Protein AF-A0A921EP03-F1 (afdb_monomer_lite)

Sequence (108 aa):
MPRRRDRHGRGIRGPLATPNPLTGRKVPLSRPSRVDFFNDCVTSAMADIAAVSPDALNGIVVGVEDVPHLKVAWSGDRVPLSAALEPTRGRKAQIVIFERPLEHRASS

pLDDT: mean 85.78, std 11.47, range [48.09, 97.31]

Structure (mmCIF, N/CA/C/O backbone):
data_AF-A0A921EP03-F1
#
_entry.id   AF-A0A921EP03-F1
#
loop_
_atom_site.group_PDB
_atom_site.id
_atom_site.type_symbol
_atom_site.label_atom_id
_atom_site.label_alt_id
_atom_site.label_comp_id
_atom_site.label_asym_id
_atom_site.label_entity_id
_atom_site.label_seq_id
_atom_site.pdbx_PDB_ins_code
_atom_site.Cartn_x
_atom_site.Cartn_y
_atom_site.Cartn_z
_atom_site.occupancy
_atom_site.B_iso_or_equiv
_atom_site.auth_seq_id
_atom_site.auth_comp_id
_atom_site.auth_asym_id
_atom_site.auth_atom_id
_atom_site.pdbx_PDB_model_num
ATOM 1 N N . MET A 1 1 ? -23.714 1.134 5.039 1.00 48.09 1 MET A N 1
ATOM 2 C CA . MET A 1 1 ? -24.514 2.218 5.665 1.00 48.09 1 MET A CA 1
ATOM 3 C C . MET A 1 1 ? -25.987 1.836 5.656 1.00 48.09 1 MET A C 1
ATOM 5 O O . MET A 1 1 ? -26.431 1.316 4.634 1.00 48.09 1 MET A O 1
ATOM 9 N N . PRO A 1 2 ? -26.753 2.033 6.743 1.00 50.84 2 PRO A N 1
ATOM 10 C CA . PRO A 1 2 ? -28.145 1.609 6.759 1.00 50.84 2 PRO A CA 1
ATOM 11 C C . PRO A 1 2 ? -28.949 2.441 5.750 1.00 50.84 2 PRO A C 1
ATOM 13 O O . PRO A 1 2 ? -29.072 3.655 5.876 1.00 50.84 2 PRO A O 1
ATOM 16 N N . ARG A 1 3 ? -29.498 1.765 4.733 1.00 60.84 3 ARG A N 1
ATOM 17 C CA . ARG A 1 3 ? -30.290 2.313 3.608 1.00 60.84 3 ARG A CA 1
ATOM 18 C C . ARG A 1 3 ? -31.639 2.929 4.015 1.00 60.84 3 ARG A C 1
ATOM 20 O O . ARG A 1 3 ? -32.431 3.302 3.153 1.00 60.84 3 ARG A O 1
ATOM 27 N N . ARG A 1 4 ? -31.950 3.010 5.311 1.00 58.84 4 ARG A N 1
ATOM 28 C CA . ARG A 1 4 ? -33.271 3.413 5.800 1.00 58.84 4 ARG A CA 1
ATOM 29 C C . ARG A 1 4 ? -33.214 4.850 6.302 1.00 58.84 4 ARG A C 1
ATOM 31 O O . ARG A 1 4 ? -32.725 5.114 7.393 1.00 58.84 4 ARG A O 1
ATOM 38 N N . ARG A 1 5 ? -33.718 5.772 5.475 1.00 65.62 5 ARG A N 1
ATOM 39 C CA . ARG A 1 5 ? -33.923 7.182 5.830 1.00 65.62 5 ARG A CA 1
ATOM 40 C C . ARG A 1 5 ? -34.788 7.232 7.093 1.00 65.62 5 ARG A C 1
ATOM 42 O O . ARG A 1 5 ? -35.903 6.709 7.088 1.00 65.62 5 ARG A O 1
ATOM 49 N N . ASP A 1 6 ? -34.259 7.805 8.167 1.00 71.88 6 ASP A N 1
ATOM 50 C CA . ASP A 1 6 ? -35.000 7.987 9.410 1.00 71.88 6 ASP A CA 1
ATOM 51 C C . ASP A 1 6 ? -36.128 9.003 9.188 1.00 71.88 6 ASP A C 1
ATOM 53 O O . ASP A 1 6 ? -35.891 10.195 9.016 1.00 71.88 6 ASP A O 1
ATOM 57 N N . ARG A 1 7 ? -37.366 8.504 9.129 1.00 75.31 7 ARG A N 1
ATOM 58 C CA . ARG A 1 7 ? -38.571 9.319 8.914 1.00 75.31 7 ARG A CA 1
ATOM 59 C C . ARG A 1 7 ? -39.205 9.797 10.219 1.00 75.31 7 ARG A C 1
ATOM 61 O O . ARG A 1 7 ? -40.113 10.613 10.174 1.00 75.31 7 ARG A O 1
ATOM 68 N N . HIS A 1 8 ? -38.760 9.277 11.363 1.00 79.94 8 HIS A N 1
ATOM 69 C CA . HIS A 1 8 ? -39.377 9.541 12.664 1.00 79.94 8 HIS A CA 1
ATOM 70 C C . HIS A 1 8 ? -38.548 10.504 13.528 1.00 79.94 8 HIS A C 1
ATOM 72 O O . HIS A 1 8 ? -38.863 10.682 14.703 1.00 79.94 8 HIS A O 1
ATOM 78 N N . GLY A 1 9 ? -37.484 11.104 12.978 1.00 75.12 9 GLY A N 1
ATOM 79 C CA . GLY A 1 9 ? -36.615 12.036 13.705 1.00 75.12 9 GLY A CA 1
ATOM 80 C C . GLY A 1 9 ? -35.869 11.378 14.873 1.00 75.12 9 GLY A C 1
ATOM 81 O O . GLY A 1 9 ? -35.548 12.027 15.872 1.00 75.12 9 GLY A O 1
ATOM 82 N N . ARG A 1 10 ? -35.621 10.069 14.782 1.00 76.62 10 ARG A N 1
ATOM 83 C CA . ARG A 1 10 ? -34.865 9.265 15.751 1.00 76.62 10 ARG A CA 1
ATOM 84 C C . ARG A 1 10 ? -33.401 9.073 15.337 1.00 76.62 10 ARG A C 1
ATOM 86 O O . ARG A 1 10 ? -32.811 8.047 15.662 1.00 76.62 10 ARG A O 1
ATOM 93 N N . GLY A 1 11 ? -32.830 10.037 14.617 1.00 78.31 11 GLY A N 1
ATOM 94 C CA . GLY A 1 11 ? -31.441 10.017 14.173 1.00 78.31 11 GLY A CA 1
ATOM 95 C C . GLY A 1 11 ? -30.461 9.894 15.338 1.00 78.31 11 GLY A C 1
ATOM 96 O O . GLY A 1 11 ? -30.856 9.907 16.504 1.00 78.31 11 GLY A O 1
ATOM 97 N N . ILE A 1 12 ? -29.173 9.771 15.015 1.00 77.81 12 ILE A N 1
ATOM 98 C CA . ILE A 1 12 ? -28.102 9.625 16.009 1.00 77.81 12 ILE A CA 1
ATOM 99 C C . ILE A 1 12 ? -28.260 10.685 17.107 1.00 77.81 12 ILE A C 1
ATOM 101 O O . ILE A 1 12 ? -28.273 11.884 16.824 1.00 77.81 12 ILE A O 1
ATOM 105 N N . ARG A 1 13 ? -28.406 10.231 18.356 1.00 81.69 13 ARG A N 1
ATOM 106 C CA . ARG A 1 13 ? -28.535 11.094 19.533 1.00 81.69 13 ARG A CA 1
ATOM 107 C C . ARG A 1 13 ? -27.284 10.992 20.391 1.00 81.69 13 ARG A C 1
ATOM 109 O O . ARG A 1 13 ? -26.718 9.914 20.539 1.00 81.69 13 ARG A O 1
ATOM 116 N N . GLY A 1 14 ? -26.899 12.118 20.983 1.00 78.81 14 GLY A N 1
ATOM 117 C CA . GLY A 1 14 ? -25.694 12.224 21.799 1.00 78.81 14 GLY A CA 1
ATOM 118 C C . GLY A 1 14 ? -24.421 12.482 20.982 1.00 78.81 14 GLY A C 1
ATOM 119 O O . GLY A 1 14 ? -24.450 12.507 19.749 1.00 78.81 14 GLY A O 1
ATOM 120 N N . PRO A 1 15 ? -23.299 12.754 21.665 1.00 76.69 15 PRO A N 1
ATOM 121 C CA . PRO A 1 15 ? -22.034 13.047 21.008 1.00 76.69 15 PRO A CA 1
ATOM 122 C C . PRO A 1 15 ? -21.481 11.802 20.298 1.00 76.69 15 PRO A C 1
ATOM 124 O O . PRO A 1 15 ? -21.320 10.753 20.910 1.00 76.69 15 PRO A O 1
ATOM 127 N N . LEU A 1 16 ? -21.143 11.946 19.012 1.00 78.69 16 LEU A N 1
ATOM 128 C CA . LEU A 1 16 ? -20.539 10.890 18.182 1.00 78.69 16 LEU A CA 1
ATOM 129 C C . LEU A 1 16 ? -19.143 10.443 18.657 1.00 78.69 16 LEU A C 1
ATOM 131 O O . LEU A 1 16 ? -18.687 9.367 18.289 1.00 78.69 16 LEU A O 1
ATOM 135 N N . ALA A 1 17 ? -18.465 11.278 19.444 1.00 80.31 17 ALA A N 1
ATOM 136 C CA . ALA A 1 17 ? -17.189 10.971 20.071 1.00 80.31 17 ALA A CA 1
ATOM 137 C C . ALA A 1 17 ? -17.247 11.340 21.550 1.00 80.31 17 ALA A C 1
ATOM 139 O O . ALA A 1 17 ? -17.676 12.442 21.915 1.00 80.31 17 ALA A O 1
ATOM 140 N N . THR A 1 18 ? -16.773 10.430 22.392 1.00 82.69 18 THR A N 1
ATOM 141 C CA . THR A 1 18 ? -16.530 10.705 23.805 1.00 82.69 18 THR A CA 1
ATOM 142 C C . THR A 1 18 ? -15.287 11.590 23.971 1.00 82.69 18 THR A C 1
ATOM 144 O O . THR A 1 18 ? -14.437 11.653 23.074 1.00 82.69 18 THR A O 1
ATOM 147 N N . PRO A 1 19 ? -15.156 12.309 25.098 1.00 83.94 19 PRO A N 1
ATOM 148 C CA . PRO A 1 19 ? -13.912 12.984 25.440 1.00 83.94 19 PRO A CA 1
ATOM 149 C C . PRO A 1 19 ? -12.739 12.000 25.479 1.00 83.94 19 PRO A C 1
ATOM 151 O O . PRO A 1 19 ? -12.883 10.871 25.946 1.00 83.94 19 PRO A O 1
ATOM 154 N N . ASN A 1 20 ? -11.577 12.434 25.002 1.00 83.88 20 ASN A N 1
ATOM 155 C CA . ASN A 1 20 ? -10.326 11.713 25.169 1.00 83.88 20 ASN A CA 1
ATOM 156 C C . ASN A 1 20 ? -10.032 11.574 26.682 1.00 83.88 20 ASN A C 1
ATOM 158 O O . ASN A 1 20 ? -9.976 12.605 27.358 1.00 83.88 20 ASN A O 1
ATOM 162 N N . PRO A 1 21 ? -9.808 10.356 27.215 1.00 86.38 21 PRO A N 1
ATOM 163 C CA . PRO A 1 21 ? -9.581 10.129 28.647 1.00 86.38 21 PRO A CA 1
ATOM 164 C C . PRO A 1 21 ? -8.388 10.891 29.235 1.00 86.38 21 PRO A C 1
ATOM 166 O O . PRO A 1 21 ? -8.382 11.199 30.420 1.00 86.38 21 PRO A O 1
ATOM 169 N N . LEU A 1 22 ? -7.384 11.202 28.412 1.00 88.94 22 LEU A N 1
ATOM 170 C CA . LEU A 1 22 ? -6.145 11.850 28.842 1.00 88.94 22 LEU A CA 1
ATOM 171 C C . LEU A 1 22 ? -6.221 13.378 28.786 1.00 88.94 22 LEU A C 1
ATOM 173 O O . LEU A 1 22 ? -5.539 14.056 29.545 1.00 88.94 22 LEU A O 1
ATOM 177 N N . THR A 1 23 ? -7.019 13.937 27.872 1.00 89.12 23 THR A N 1
ATOM 178 C CA . THR A 1 23 ? -7.043 15.393 27.622 1.00 89.12 23 THR A CA 1
ATOM 179 C C . THR A 1 23 ? -8.394 16.048 27.899 1.00 89.12 23 THR A C 1
ATOM 181 O O . THR A 1 23 ? -8.490 17.273 27.867 1.00 89.12 23 THR A O 1
ATOM 184 N N . GLY A 1 24 ? -9.459 15.269 28.112 1.00 86.06 24 GLY A N 1
ATOM 185 C CA . GLY A 1 24 ? -10.827 15.760 28.321 1.00 86.06 24 GLY A CA 1
ATOM 186 C C . GLY A 1 24 ? -11.454 16.454 27.103 1.00 86.06 24 GLY A C 1
ATOM 187 O O . GLY A 1 24 ? -12.620 16.847 27.142 1.00 86.06 24 GLY A O 1
ATOM 188 N N . ARG A 1 25 ? -10.716 16.606 25.997 1.00 82.00 25 ARG A N 1
ATOM 189 C CA . ARG A 1 25 ? -11.210 17.204 24.751 1.00 82.00 25 ARG A CA 1
ATOM 190 C C . ARG A 1 25 ? -11.944 16.159 23.923 1.00 82.00 25 ARG A C 1
ATOM 192 O O . ARG A 1 25 ? -11.548 14.997 23.897 1.00 82.00 25 ARG A O 1
ATOM 199 N N . LYS A 1 26 ? -13.002 16.564 23.214 1.00 78.88 26 LYS A N 1
ATOM 200 C CA . LYS A 1 26 ? -13.681 15.681 22.251 1.00 78.88 26 LYS A CA 1
ATOM 201 C C . LYS A 1 26 ? -12.673 15.189 21.214 1.00 78.88 26 LYS A C 1
ATOM 203 O O . LYS A 1 26 ? -11.912 15.997 20.681 1.00 78.88 26 LYS A O 1
ATOM 208 N N . VAL A 1 27 ? -12.684 13.889 20.928 1.00 79.38 27 VAL A N 1
ATOM 209 C CA . VAL A 1 27 ? -11.848 13.329 19.860 1.00 79.38 27 VAL A CA 1
ATOM 210 C C . VAL A 1 27 ? -12.324 13.905 18.519 1.00 79.38 27 VAL A C 1
ATOM 212 O O . VAL A 1 27 ? -13.525 13.837 18.234 1.00 79.38 27 VAL A O 1
ATOM 215 N N . PRO A 1 28 ? -11.433 14.497 17.702 1.00 72.75 28 PRO A N 1
ATOM 216 C CA . PRO A 1 28 ? -11.796 14.950 16.369 1.00 72.75 28 PRO A CA 1
ATOM 217 C C . PRO A 1 28 ? -12.286 13.764 15.539 1.00 72.75 28 PRO A C 1
ATOM 219 O O . PRO A 1 28 ? -11.549 12.812 15.306 1.00 72.75 28 PRO A O 1
ATOM 222 N N . LEU A 1 29 ? -13.525 13.836 15.057 1.00 74.69 29 LEU A N 1
ATOM 223 C CA . LEU A 1 29 ? -14.092 12.863 14.118 1.00 74.69 29 LEU A CA 1
ATOM 224 C C . LEU A 1 29 ? -13.656 13.182 12.686 1.00 74.69 29 LEU A C 1
ATOM 226 O O . LEU A 1 29 ? -14.484 13.219 11.772 1.00 74.69 29 LEU A O 1
ATOM 230 N N . SER A 1 30 ? -12.374 13.492 12.492 1.00 75.44 30 SER A N 1
ATOM 231 C CA . SER A 1 30 ? -11.883 13.705 11.141 1.00 75.44 30 SER A CA 1
ATOM 232 C C . SER A 1 30 ? -11.893 12.361 10.440 1.00 75.44 30 SER A C 1
ATOM 234 O O . SER A 1 30 ? -11.308 11.392 10.921 1.00 75.44 30 SER A O 1
ATOM 236 N N . ARG A 1 31 ? -12.585 12.296 9.305 1.00 77.50 31 ARG A N 1
ATOM 237 C CA . ARG A 1 31 ? -12.358 11.183 8.392 1.00 77.50 31 ARG A CA 1
ATOM 238 C C . ARG A 1 31 ? -10.925 11.323 7.870 1.00 77.50 31 ARG A C 1
ATOM 240 O O . ARG A 1 31 ? -10.533 12.463 7.591 1.00 77.50 31 ARG A O 1
ATOM 247 N N . PRO A 1 32 ? -10.158 10.223 7.775 1.00 84.12 32 PRO A N 1
ATOM 248 C CA . PRO A 1 32 ? -8.875 10.266 7.091 1.00 84.12 32 PRO A CA 1
ATOM 249 C C . PRO A 1 32 ? -9.092 10.829 5.689 1.00 84.12 32 PRO A C 1
ATOM 251 O O . PRO A 1 32 ? -10.171 10.654 5.099 1.00 84.12 32 PRO A O 1
ATOM 254 N N . SER A 1 33 ? -8.101 11.555 5.173 1.00 90.62 33 SER A N 1
ATOM 255 C CA . SER A 1 33 ? -8.176 11.951 3.776 1.00 90.62 33 SER A CA 1
ATOM 256 C C . SER A 1 33 ? -8.168 10.695 2.904 1.00 90.62 33 SER A C 1
ATOM 258 O O . SER A 1 33 ? -7.782 9.607 3.334 1.00 90.62 33 SER A O 1
ATOM 260 N N . ARG A 1 34 ? -8.616 10.848 1.659 1.00 89.19 34 ARG A N 1
ATOM 261 C CA . ARG A 1 34 ? -8.582 9.770 0.667 1.00 89.19 34 ARG A CA 1
ATOM 262 C C . ARG A 1 34 ? -7.178 9.151 0.560 1.00 89.19 34 ARG A C 1
ATOM 264 O O . ARG A 1 34 ? -7.048 7.936 0.643 1.00 89.19 34 ARG A O 1
ATOM 271 N N . VAL A 1 35 ? -6.162 10.011 0.478 1.00 91.50 35 VAL A N 1
ATOM 272 C CA . VAL A 1 35 ? -4.748 9.627 0.366 1.00 91.50 35 VAL A CA 1
ATOM 273 C C . VAL A 1 35 ? -4.262 8.925 1.633 1.00 91.50 35 VAL A C 1
ATOM 275 O O . VAL A 1 35 ? -3.583 7.907 1.544 1.00 91.50 35 VAL A O 1
ATOM 278 N N . ASP A 1 36 ? -4.639 9.423 2.816 1.00 92.56 36 ASP A N 1
ATOM 279 C CA . ASP A 1 36 ? -4.258 8.780 4.083 1.00 92.56 36 ASP A CA 1
ATOM 280 C C . ASP A 1 36 ? -4.827 7.362 4.162 1.00 92.56 36 ASP A C 1
ATOM 282 O O . ASP A 1 36 ? -4.101 6.415 4.444 1.00 92.56 36 ASP A O 1
ATOM 286 N N . PHE A 1 37 ? -6.111 7.205 3.830 1.00 92.69 37 PHE A N 1
ATOM 287 C CA . PHE A 1 37 ? -6.762 5.900 3.839 1.00 92.69 37 PHE A CA 1
ATOM 288 C C . PHE A 1 37 ? -6.118 4.927 2.843 1.00 92.69 37 PHE A C 1
ATOM 290 O O . PHE A 1 37 ? -5.909 3.761 3.167 1.00 92.69 37 PHE A O 1
ATOM 297 N N . PHE A 1 38 ? -5.761 5.395 1.645 1.00 94.50 38 PHE A N 1
ATOM 298 C CA . PHE A 1 38 ? -5.067 4.558 0.671 1.00 94.50 38 PHE A CA 1
ATOM 299 C C . PHE A 1 38 ? -3.683 4.119 1.172 1.00 94.50 38 PHE A C 1
ATOM 301 O O . PHE A 1 38 ? -3.324 2.947 1.055 1.00 94.50 38 PHE A O 1
ATOM 308 N N . ASN A 1 39 ? -2.925 5.031 1.786 1.00 95.06 39 ASN A N 1
ATOM 309 C CA . ASN A 1 39 ? -1.631 4.712 2.387 1.00 95.06 39 ASN A CA 1
ATOM 310 C C . ASN A 1 39 ? -1.759 3.709 3.541 1.00 95.06 39 ASN A C 1
ATOM 312 O O . ASN A 1 39 ? -0.920 2.812 3.659 1.00 95.06 39 ASN A O 1
ATOM 316 N N . ASP A 1 40 ? -2.819 3.801 4.346 1.00 95.00 40 ASP A N 1
ATOM 317 C CA . ASP A 1 40 ? -3.125 2.811 5.382 1.00 95.00 40 ASP A CA 1
ATOM 318 C C . ASP A 1 40 ? -3.384 1.429 4.761 1.00 95.00 40 ASP A C 1
ATOM 320 O O . ASP A 1 40 ? -2.842 0.426 5.231 1.00 95.00 40 ASP A O 1
ATOM 324 N N . CYS A 1 41 ? -4.141 1.359 3.659 1.00 95.31 41 CYS A N 1
ATOM 325 C CA . CYS A 1 41 ? -4.367 0.110 2.928 1.00 95.31 41 CYS A CA 1
ATOM 326 C C . CYS A 1 41 ? -3.065 -0.488 2.374 1.00 95.31 41 CYS A C 1
ATOM 328 O O . CYS A 1 41 ? -2.837 -1.689 2.521 1.00 95.31 41 CYS A O 1
ATOM 330 N N . VAL A 1 42 ? -2.197 0.328 1.767 1.00 95.50 42 VAL A N 1
ATOM 331 C CA . VAL A 1 42 ? -0.891 -0.128 1.256 1.00 95.50 42 VAL A CA 1
ATOM 332 C C . VAL A 1 42 ? -0.011 -0.631 2.400 1.00 95.50 42 VAL A C 1
ATOM 334 O O . VAL A 1 42 ? 0.586 -1.701 2.292 1.00 95.50 42 VAL A O 1
ATOM 337 N N . THR A 1 43 ? 0.023 0.093 3.519 1.00 95.69 43 THR A N 1
ATOM 338 C CA . THR A 1 43 ? 0.792 -0.293 4.710 1.00 95.69 43 THR A CA 1
ATOM 339 C C . THR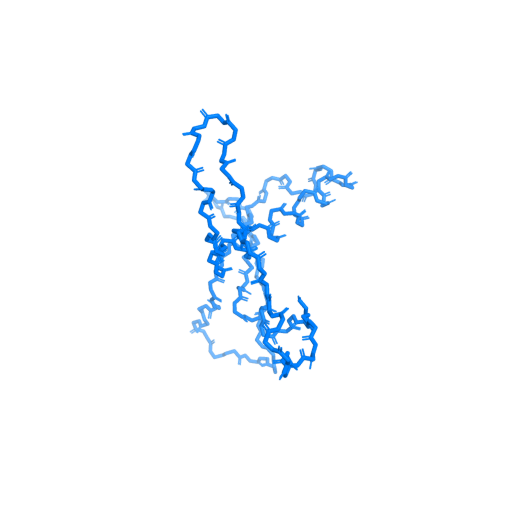 A 1 43 ? 0.295 -1.619 5.285 1.00 95.69 43 THR A C 1
ATOM 341 O O . THR A 1 43 ? 1.103 -2.495 5.592 1.00 95.69 43 THR A O 1
ATOM 344 N N . SER A 1 44 ? -1.027 -1.802 5.372 1.00 96.94 44 SER A N 1
ATOM 345 C CA . SER A 1 44 ? -1.636 -3.065 5.802 1.00 96.94 44 SER A CA 1
ATOM 346 C C . SER A 1 44 ? -1.256 -4.213 4.867 1.00 96.94 44 SER A C 1
ATOM 348 O O . SER A 1 44 ? -0.813 -5.256 5.336 1.00 96.94 44 SER A O 1
ATOM 350 N N . ALA A 1 45 ? -1.345 -4.013 3.549 1.00 95.25 45 ALA A N 1
ATOM 351 C CA . ALA A 1 45 ? -0.981 -5.041 2.576 1.00 95.25 45 ALA A CA 1
ATOM 352 C C . ALA A 1 45 ? 0.507 -5.424 2.664 1.00 95.25 45 ALA A C 1
ATOM 354 O O . ALA A 1 45 ? 0.862 -6.594 2.535 1.00 95.25 45 ALA A O 1
ATOM 355 N N . MET A 1 46 ? 1.393 -4.456 2.920 1.00 95.25 46 MET A N 1
ATOM 356 C CA . MET A 1 46 ? 2.814 -4.731 3.145 1.00 95.25 46 MET A CA 1
ATOM 357 C C . MET A 1 46 ? 3.048 -5.541 4.424 1.00 95.25 46 MET A C 1
ATOM 359 O O . MET A 1 46 ? 3.889 -6.441 4.421 1.00 95.25 46 MET A O 1
ATOM 363 N N . ALA A 1 47 ? 2.305 -5.256 5.497 1.00 95.62 47 ALA A N 1
ATOM 364 C CA . ALA A 1 47 ? 2.371 -6.031 6.733 1.00 95.62 47 ALA A CA 1
ATOM 365 C C . ALA A 1 47 ? 1.907 -7.481 6.520 1.00 95.62 47 ALA A C 1
ATOM 367 O O . ALA A 1 47 ? 2.572 -8.405 6.988 1.00 95.62 47 ALA A O 1
ATOM 368 N N . ASP A 1 48 ? 0.834 -7.686 5.752 1.00 96.88 48 ASP A N 1
ATOM 369 C CA . ASP A 1 48 ? 0.336 -9.021 5.404 1.00 96.88 48 ASP A CA 1
ATOM 370 C C . ASP A 1 48 ? 1.375 -9.820 4.599 1.00 96.88 48 ASP A C 1
ATOM 372 O O . ASP A 1 48 ? 1.625 -10.993 4.882 1.00 96.88 48 ASP A O 1
ATOM 376 N N . ILE A 1 49 ? 2.044 -9.176 3.633 1.00 95.44 49 ILE A N 1
ATOM 377 C CA . ILE A 1 49 ? 3.141 -9.794 2.870 1.00 95.44 49 ILE A CA 1
ATOM 378 C C . ILE A 1 49 ? 4.295 -10.173 3.802 1.00 95.44 49 ILE A C 1
ATOM 380 O O . ILE A 1 49 ? 4.788 -11.299 3.733 1.00 95.44 49 ILE A O 1
ATOM 384 N N . ALA A 1 50 ? 4.714 -9.261 4.682 1.00 94.00 50 ALA A N 1
ATOM 385 C CA . ALA A 1 50 ? 5.822 -9.496 5.605 1.00 94.00 50 ALA A CA 1
ATOM 386 C C . ALA A 1 50 ? 5.525 -10.620 6.610 1.00 94.00 50 ALA A C 1
ATOM 388 O O . ALA A 1 50 ? 6.437 -11.349 6.994 1.00 94.00 50 ALA A O 1
ATOM 389 N N . ALA A 1 51 ? 4.261 -10.795 7.007 1.00 96.25 51 ALA A N 1
ATOM 390 C CA . ALA A 1 51 ? 3.846 -11.879 7.893 1.00 96.25 51 ALA A CA 1
ATOM 391 C C . ALA A 1 51 ? 3.995 -13.265 7.240 1.00 96.25 51 ALA A C 1
ATOM 393 O O . ALA A 1 51 ? 4.324 -14.232 7.925 1.00 96.25 51 ALA A O 1
ATOM 394 N N . VAL A 1 52 ? 3.768 -13.367 5.925 1.00 97.31 52 VAL A N 1
ATOM 395 C CA . VAL A 1 52 ? 3.870 -14.631 5.174 1.00 97.31 52 VAL A CA 1
ATOM 396 C C . VAL A 1 52 ? 5.291 -14.879 4.662 1.00 97.31 52 VAL A C 1
ATOM 398 O O . VAL A 1 52 ? 5.770 -16.010 4.693 1.00 97.31 52 VAL A O 1
ATOM 401 N N . SER A 1 53 ? 5.967 -13.837 4.179 1.00 95.88 53 SER A N 1
ATOM 402 C CA . SER A 1 53 ? 7.307 -13.915 3.598 1.00 95.88 53 SER A CA 1
ATOM 403 C C . SER A 1 53 ? 8.112 -12.655 3.940 1.00 95.88 53 SER A C 1
ATOM 405 O O . SER A 1 53 ? 8.135 -11.709 3.145 1.00 95.88 53 SER A O 1
ATOM 407 N N . PRO A 1 54 ? 8.820 -12.645 5.085 1.00 91.88 54 PRO A N 1
ATOM 408 C CA . PRO A 1 54 ? 9.537 -11.469 5.582 1.00 91.88 54 PRO A CA 1
ATOM 409 C C . PRO A 1 54 ? 10.536 -10.873 4.583 1.00 91.88 54 PRO A C 1
ATOM 411 O O . PRO A 1 54 ? 10.675 -9.656 4.489 1.00 91.88 54 PRO A O 1
ATOM 414 N N . ASP A 1 55 ? 11.188 -11.720 3.784 1.00 94.50 55 ASP A N 1
ATOM 415 C CA . ASP A 1 55 ? 12.236 -11.294 2.854 1.00 94.50 55 ASP A CA 1
ATOM 416 C C . ASP A 1 55 ? 11.716 -10.873 1.471 1.00 94.50 55 ASP A C 1
ATOM 418 O O . ASP A 1 55 ? 12.498 -10.420 0.635 1.00 94.50 55 ASP A O 1
ATOM 422 N N . ALA A 1 56 ? 10.407 -10.982 1.206 1.00 90.75 56 ALA A N 1
ATOM 423 C CA . ALA A 1 56 ? 9.841 -10.734 -0.127 1.00 90.75 56 ALA A CA 1
ATOM 424 C C . ALA A 1 56 ? 10.055 -9.295 -0.624 1.00 90.75 56 ALA A C 1
ATOM 426 O O . ALA A 1 56 ? 10.154 -9.062 -1.827 1.00 90.75 56 ALA A O 1
ATOM 427 N N . LEU A 1 57 ? 10.123 -8.330 0.297 1.00 89.25 57 LEU A N 1
ATOM 428 C CA . LEU A 1 57 ? 10.273 -6.905 -0.013 1.00 89.25 57 LEU A CA 1
ATOM 429 C C . LEU A 1 57 ? 11.685 -6.376 0.281 1.00 89.25 57 LEU A C 1
ATOM 431 O O . LEU A 1 57 ? 11.929 -5.168 0.193 1.00 89.25 57 LEU A O 1
ATOM 435 N N . ASN A 1 58 ? 12.642 -7.254 0.602 1.00 92.94 58 ASN A N 1
ATOM 436 C CA . ASN A 1 58 ? 14.012 -6.834 0.874 1.00 92.94 58 ASN A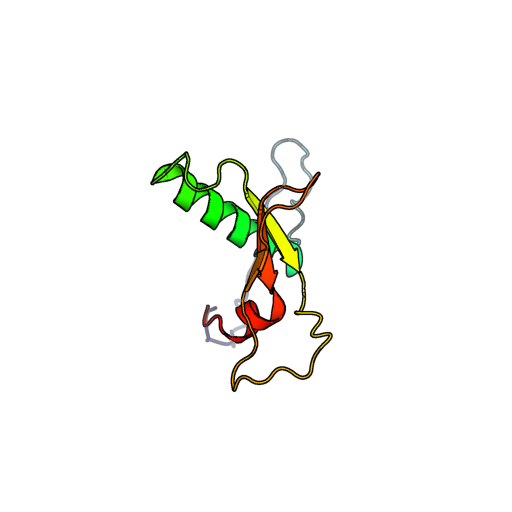 CA 1
ATOM 437 C C . ASN A 1 58 ? 14.635 -6.168 -0.355 1.00 92.94 58 ASN A C 1
ATOM 439 O O . ASN A 1 58 ? 14.714 -6.733 -1.442 1.00 92.94 58 ASN A O 1
ATOM 443 N N . GLY A 1 59 ? 15.114 -4.938 -0.169 1.00 91.69 59 GLY A N 1
ATOM 444 C CA . GLY A 1 59 ? 15.741 -4.175 -1.247 1.00 91.69 59 GLY A CA 1
ATOM 445 C C . GLY A 1 59 ? 14.763 -3.574 -2.261 1.00 91.69 59 GLY A C 1
ATOM 446 O O . GLY A 1 59 ? 15.233 -3.014 -3.251 1.00 91.69 59 GLY A O 1
ATOM 447 N N . ILE A 1 60 ? 13.451 -3.627 -2.004 1.00 94.75 60 ILE A N 1
ATOM 448 C CA . ILE A 1 60 ? 12.408 -3.022 -2.840 1.00 94.75 60 ILE A CA 1
ATOM 449 C C . ILE A 1 60 ? 11.841 -1.783 -2.139 1.00 94.75 60 ILE A C 1
ATOM 451 O O . ILE A 1 60 ? 11.627 -1.775 -0.929 1.00 94.75 60 ILE A O 1
ATOM 455 N N . VAL A 1 61 ? 11.602 -0.718 -2.901 1.00 95.06 61 VAL A N 1
ATOM 456 C CA . VAL A 1 61 ? 10.884 0.476 -2.441 1.00 95.06 61 VAL A CA 1
ATOM 457 C C . VAL A 1 61 ? 9.478 0.448 -3.025 1.00 95.06 61 VAL A C 1
ATOM 459 O O . VAL A 1 61 ? 9.315 0.439 -4.243 1.00 95.06 61 VAL A O 1
ATOM 462 N N . VAL A 1 62 ? 8.463 0.447 -2.167 1.00 95.19 62 VAL A N 1
ATOM 463 C CA . VAL A 1 62 ? 7.069 0.585 -2.599 1.00 95.19 62 VAL A CA 1
ATO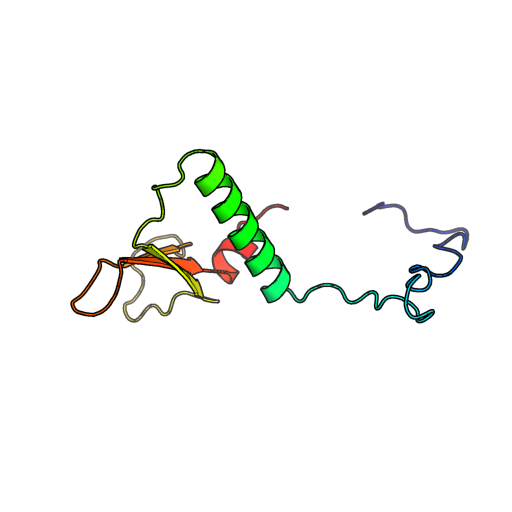M 464 C C . VAL A 1 62 ? 6.699 2.063 -2.538 1.00 95.19 62 VAL A C 1
ATOM 466 O O . VAL A 1 62 ? 6.827 2.693 -1.491 1.00 95.19 62 VAL A O 1
ATOM 469 N N . GLY A 1 63 ? 6.299 2.622 -3.675 1.00 94.62 63 GLY A N 1
ATOM 470 C CA . GLY A 1 63 ? 5.855 4.005 -3.809 1.00 94.62 63 GLY A CA 1
ATOM 471 C C . GLY A 1 63 ? 4.397 4.074 -4.243 1.00 94.62 63 GLY A C 1
ATOM 472 O O . GLY A 1 63 ? 3.896 3.168 -4.908 1.00 94.62 63 GLY A O 1
ATOM 473 N N . VAL A 1 64 ? 3.730 5.168 -3.892 1.00 95.81 64 VAL A N 1
ATOM 474 C CA . VAL A 1 64 ? 2.368 5.475 -4.339 1.00 95.81 64 VAL A CA 1
ATOM 475 C C . VAL A 1 64 ? 2.412 6.717 -5.216 1.00 95.81 64 VAL A C 1
ATOM 477 O O . VAL A 1 64 ? 3.082 7.697 -4.891 1.00 95.81 64 VAL A O 1
ATOM 480 N N . GLU A 1 65 ? 1.699 6.664 -6.331 1.00 94.25 65 GLU A N 1
ATOM 481 C CA . GLU A 1 65 ? 1.527 7.769 -7.263 1.00 94.25 65 GLU A CA 1
ATOM 482 C C . GLU A 1 65 ? 0.044 7.893 -7.627 1.00 94.25 65 GLU A C 1
ATOM 484 O O . GLU A 1 65 ? -0.655 6.891 -7.744 1.00 94.25 65 GLU A O 1
ATOM 489 N N . ASP A 1 66 ? -0.464 9.113 -7.802 1.00 93.19 66 ASP A N 1
ATOM 490 C CA . ASP A 1 66 ? -1.903 9.328 -8.015 1.00 93.19 66 ASP A CA 1
ATOM 491 C C . ASP A 1 66 ? -2.373 8.700 -9.343 1.00 93.19 66 ASP A C 1
ATOM 493 O O . ASP A 1 66 ? -3.317 7.906 -9.390 1.00 93.19 66 ASP A O 1
ATOM 497 N N . VAL A 1 67 ? -1.664 8.995 -10.436 1.00 90.56 67 VAL A N 1
ATOM 498 C CA . VAL A 1 67 ? -1.938 8.487 -11.788 1.00 90.56 67 VAL A CA 1
ATOM 499 C C . VAL A 1 67 ? -0.638 8.220 -12.548 1.00 90.56 67 VAL A C 1
ATOM 501 O O . VAL A 1 67 ? 0.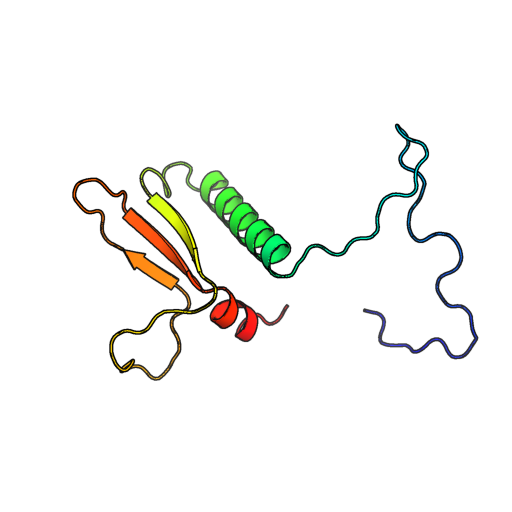350 8.920 -12.334 1.00 90.56 67 VAL A O 1
ATOM 504 N N . PRO A 1 68 ? -0.620 7.254 -13.482 1.00 85.94 68 PRO A N 1
ATOM 505 C CA . PRO A 1 68 ? 0.559 6.993 -14.297 1.00 85.94 68 PRO A CA 1
ATOM 506 C C . PRO A 1 68 ? 0.863 8.166 -15.241 1.00 85.94 68 PRO A C 1
ATOM 508 O O . PRO A 1 68 ? 0.036 8.537 -16.077 1.00 85.94 68 PRO A O 1
ATOM 511 N N . HIS A 1 69 ? 2.088 8.697 -15.186 1.00 81.38 69 HIS A N 1
ATOM 512 C CA . HIS A 1 69 ? 2.586 9.659 -16.173 1.00 81.38 69 HIS A CA 1
ATOM 513 C C . HIS A 1 69 ? 3.058 8.937 -17.440 1.00 81.38 69 HIS A C 1
ATOM 515 O O . HIS A 1 69 ? 4.228 8.589 -17.613 1.00 81.38 69 HIS A O 1
ATOM 521 N N . LEU A 1 70 ? 2.119 8.701 -18.350 1.00 70.50 70 LEU A N 1
ATOM 522 C CA . LEU A 1 70 ? 2.365 8.025 -19.618 1.00 70.50 70 LEU A CA 1
ATOM 523 C C . LEU A 1 70 ? 3.063 8.980 -20.604 1.00 70.50 70 LEU A C 1
ATOM 525 O O . LEU A 1 70 ? 2.417 9.762 -21.291 1.00 70.50 70 LEU A O 1
ATOM 529 N N . LYS A 1 71 ? 4.403 8.929 -20.675 1.00 63.38 71 LYS A N 1
ATOM 530 C CA . LYS A 1 71 ? 5.195 9.697 -21.666 1.00 63.38 71 LYS A CA 1
ATOM 531 C C . LYS A 1 71 ? 5.010 9.209 -23.109 1.00 63.38 71 LYS A C 1
ATOM 533 O O . LYS A 1 71 ? 5.354 9.925 -24.043 1.00 63.38 71 LYS A O 1
ATOM 538 N N . VAL A 1 72 ? 4.495 7.996 -23.288 1.00 59.56 72 VAL A N 1
ATOM 539 C CA . VAL A 1 72 ? 4.190 7.380 -24.584 1.00 59.56 72 VAL A CA 1
ATOM 540 C C . VAL A 1 72 ? 2.696 7.086 -24.612 1.00 59.56 72 VAL A C 1
ATOM 542 O O . VAL A 1 72 ? 2.136 6.711 -23.580 1.00 59.56 72 VAL A O 1
ATOM 545 N N . ALA A 1 73 ? 2.058 7.256 -25.774 1.00 59.19 73 ALA A N 1
ATOM 546 C CA . ALA A 1 73 ? 0.676 6.839 -25.979 1.00 59.19 73 ALA A CA 1
ATOM 547 C C . ALA A 1 73 ? 0.540 5.373 -25.554 1.00 59.19 73 ALA A C 1
ATOM 549 O O . ALA A 1 73 ? 1.173 4.481 -26.121 1.00 59.19 73 ALA A O 1
ATOM 550 N N . TRP A 1 74 ? -0.220 5.151 -24.489 1.00 63.97 74 TRP A N 1
ATOM 551 C CA . TRP A 1 74 ? -0.439 3.827 -23.939 1.00 63.97 74 TRP A CA 1
ATOM 552 C C . TRP A 1 74 ? -1.090 2.941 -25.002 1.00 63.97 74 TRP A C 1
ATOM 554 O O . TRP A 1 74 ? -2.149 3.275 -25.526 1.00 63.97 74 TRP A O 1
ATOM 564 N N . SER A 1 75 ? -0.430 1.833 -25.340 1.00 60.88 75 SER A N 1
ATOM 565 C CA . SER A 1 75 ? -0.824 0.938 -26.434 1.00 60.88 75 SER A CA 1
ATOM 566 C C . SER A 1 75 ? -1.758 -0.197 -26.001 1.00 60.88 75 SER A C 1
ATOM 568 O O . SER A 1 75 ? -2.070 -1.065 -26.812 1.00 60.88 75 SER A O 1
ATOM 570 N N . GLY A 1 76 ? -2.178 -0.229 -24.731 1.00 67.75 76 GLY A N 1
ATOM 571 C CA . GLY A 1 76 ? -3.039 -1.279 -24.187 1.00 67.75 76 GLY A CA 1
ATOM 572 C C . GLY A 1 76 ? -4.485 -0.833 -23.956 1.00 67.75 76 GLY A C 1
ATOM 573 O O . GLY A 1 76 ? -4.768 0.339 -23.737 1.00 67.75 76 GLY A O 1
ATOM 574 N N . ASP A 1 77 ? -5.402 -1.793 -23.866 1.00 73.56 77 ASP A N 1
ATOM 575 C CA . ASP A 1 77 ? -6.834 -1.514 -23.649 1.00 73.56 77 ASP A CA 1
ATOM 576 C C . ASP A 1 77 ? -7.185 -1.094 -22.207 1.00 73.56 77 ASP A C 1
ATOM 578 O O . ASP A 1 77 ? -8.338 -0.786 -21.899 1.00 73.5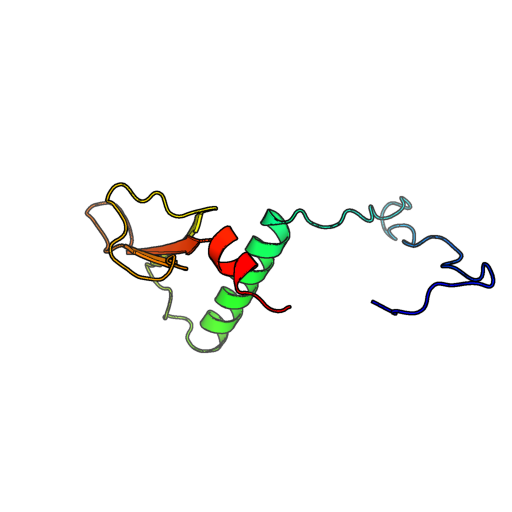6 77 ASP A O 1
ATOM 582 N N . ARG A 1 78 ? -6.225 -1.131 -21.269 1.00 78.75 78 ARG A N 1
ATOM 583 C CA . ARG A 1 78 ? -6.484 -0.905 -19.836 1.00 78.75 78 ARG A CA 1
ATOM 584 C C . ARG A 1 78 ? -5.410 -0.071 -19.164 1.00 78.75 78 ARG A C 1
ATOM 586 O O . ARG A 1 78 ? -4.240 -0.374 -19.305 1.00 78.75 78 ARG A O 1
ATOM 593 N N . VAL A 1 79 ? -5.819 0.887 -18.334 1.00 87.44 79 VAL A N 1
ATOM 594 C CA . VAL A 1 79 ? -4.919 1.703 -17.497 1.00 87.44 79 VAL A CA 1
ATOM 595 C C . VAL A 1 79 ? -4.090 0.810 -16.549 1.00 87.44 79 VAL A C 1
ATOM 597 O O . VAL A 1 79 ? -4.668 -0.102 -15.941 1.00 87.44 79 VAL A O 1
ATOM 600 N N . PRO A 1 80 ? -2.769 1.023 -16.397 1.00 90.12 80 PRO A N 1
ATOM 601 C CA . PRO A 1 80 ? -1.961 0.252 -15.454 1.00 90.12 80 PRO A CA 1
ATOM 602 C C . PRO A 1 80 ? -2.351 0.561 -14.001 1.00 90.12 80 PRO A C 1
ATOM 604 O O . PRO A 1 80 ? -2.745 1.680 -13.680 1.00 90.12 80 PRO A O 1
ATOM 607 N N . LEU A 1 81 ? -2.241 -0.441 -13.123 1.00 92.88 81 LEU A N 1
ATOM 608 C CA . LEU A 1 81 ? -2.481 -0.293 -11.675 1.00 92.88 81 LEU A CA 1
ATOM 609 C C . LEU A 1 81 ? -1.191 -0.157 -10.873 1.00 92.88 81 LEU A C 1
ATOM 611 O O . LEU A 1 81 ? -1.193 0.396 -9.780 1.00 92.88 81 LEU A O 1
ATOM 615 N N . SER A 1 82 ? -0.095 -0.665 -11.420 1.00 93.62 82 SER A N 1
ATOM 616 C CA . SER A 1 82 ? 1.230 -0.542 -10.848 1.00 93.62 82 SER A CA 1
ATOM 617 C C . SER A 1 82 ? 2.284 -0.610 -11.947 1.00 93.62 82 SER A C 1
ATOM 619 O O . SER A 1 82 ? 1.996 -1.006 -13.082 1.00 93.62 82 SER A O 1
ATOM 621 N N . ALA A 1 83 ? 3.505 -0.218 -11.608 1.00 92.00 83 ALA A N 1
ATOM 622 C CA . ALA A 1 83 ? 4.685 -0.377 -12.437 1.00 92.00 83 ALA A CA 1
ATOM 623 C C . ALA A 1 83 ? 5.833 -0.935 -11.594 1.00 92.00 83 ALA A C 1
ATOM 625 O O . ALA A 1 83 ? 6.067 -0.482 -10.474 1.00 92.00 83 ALA A O 1
ATOM 626 N N . ALA A 1 84 ? 6.561 -1.903 -12.145 1.00 93.06 84 ALA A N 1
ATOM 627 C CA . ALA A 1 84 ? 7.815 -2.374 -11.576 1.00 93.06 84 ALA A CA 1
ATOM 628 C C . ALA A 1 84 ? 8.976 -1.682 -12.296 1.00 93.06 84 ALA A C 1
ATOM 630 O O . ALA A 1 84 ? 9.035 -1.658 -13.525 1.00 93.06 84 ALA A O 1
ATOM 631 N N . LEU A 1 85 ? 9.884 -1.106 -11.519 1.00 92.06 85 LEU A N 1
ATOM 632 C CA . LEU A 1 85 ? 11.075 -0.421 -11.995 1.00 92.06 85 LEU A CA 1
ATOM 633 C C . LEU A 1 85 ? 12.295 -1.218 -11.553 1.00 92.06 85 LEU A C 1
ATOM 635 O O . LEU A 1 85 ? 12.503 -1.459 -10.359 1.00 92.06 85 LEU A O 1
ATOM 639 N N . GLU A 1 86 ? 13.108 -1.602 -12.530 1.00 93.50 86 GLU A N 1
ATOM 640 C CA . GLU A 1 86 ? 14.369 -2.283 -12.275 1.00 93.50 86 GLU A CA 1
ATOM 641 C C . GLU A 1 86 ? 15.324 -1.391 -11.463 1.00 93.50 86 GLU A C 1
ATOM 643 O O . GLU A 1 86 ? 15.319 -0.160 -11.607 1.00 93.50 86 GLU A O 1
ATOM 648 N N . PRO A 1 87 ? 16.156 -1.990 -10.594 1.00 95.12 87 PRO A N 1
ATOM 649 C CA . PRO A 1 87 ? 17.166 -1.241 -9.866 1.00 95.12 87 PRO A CA 1
ATOM 650 C C . PRO A 1 87 ? 18.165 -0.611 -10.843 1.00 95.12 87 PRO A C 1
ATOM 652 O O . PRO A 1 87 ? 18.599 -1.228 -11.813 1.00 95.12 87 PRO A O 1
ATOM 655 N N . THR A 1 88 ? 18.592 0.616 -10.552 1.00 93.75 88 THR A N 1
ATOM 656 C CA . THR A 1 88 ? 19.656 1.298 -11.305 1.00 93.75 88 THR A CA 1
ATOM 657 C C . THR A 1 88 ? 20.827 1.616 -10.385 1.00 93.75 88 THR A C 1
ATOM 659 O O . THR A 1 88 ? 20.706 1.55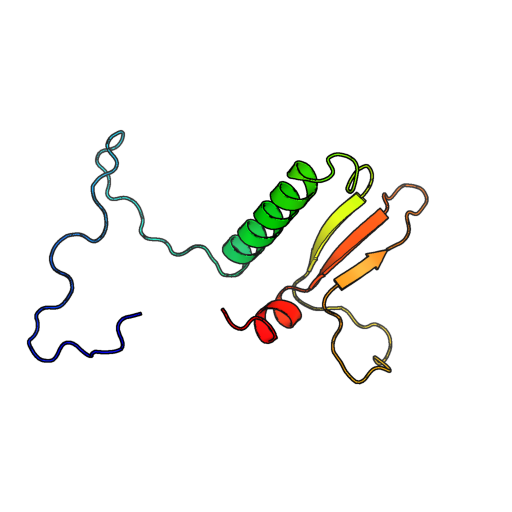7 -9.161 1.00 93.75 88 THR A O 1
ATOM 662 N N . ARG A 1 89 ? 21.972 2.037 -10.935 1.00 92.25 89 ARG A N 1
ATOM 663 C CA . ARG A 1 89 ? 23.088 2.525 -10.109 1.00 92.25 89 ARG A CA 1
ATOM 664 C C . ARG A 1 89 ? 22.596 3.670 -9.207 1.00 92.25 89 ARG A C 1
ATOM 666 O O . ARG A 1 89 ? 22.197 4.717 -9.705 1.00 92.25 89 ARG A O 1
ATOM 673 N N . GLY A 1 90 ? 22.574 3.439 -7.893 1.00 90.81 90 GLY A N 1
ATOM 674 C CA . GLY A 1 90 ? 22.102 4.403 -6.890 1.00 90.81 90 GLY A CA 1
ATOM 675 C C . GLY A 1 90 ? 20.600 4.377 -6.570 1.00 90.81 90 GLY A C 1
ATOM 676 O O . GLY A 1 90 ? 20.162 5.178 -5.751 1.00 90.81 90 GLY A O 1
ATOM 677 N N . ARG A 1 91 ? 19.801 3.475 -7.161 1.00 91.94 91 ARG A N 1
ATOM 678 C CA . ARG A 1 91 ? 18.379 3.306 -6.815 1.00 91.94 91 ARG A CA 1
ATOM 679 C C . ARG A 1 91 ? 18.022 1.833 -6.671 1.00 91.94 91 ARG A C 1
ATOM 681 O O . ARG A 1 91 ? 18.314 1.028 -7.550 1.00 91.94 91 ARG A O 1
ATOM 688 N N . LYS A 1 92 ? 17.359 1.508 -5.563 1.00 95.00 92 LYS A N 1
ATOM 689 C CA . LYS A 1 92 ? 16.753 0.194 -5.325 1.00 95.00 92 LYS A CA 1
ATOM 690 C C . LYS A 1 92 ? 15.646 -0.088 -6.345 1.00 95.00 92 LYS A C 1
ATOM 692 O O . LYS A 1 92 ? 15.134 0.851 -6.959 1.00 95.00 92 LYS A O 1
ATOM 697 N N . ALA A 1 93 ? 15.289 -1.363 -6.496 1.00 95.25 93 ALA A N 1
ATOM 698 C CA . ALA A 1 93 ? 14.122 -1.767 -7.274 1.00 95.25 93 ALA A CA 1
ATOM 699 C C . ALA A 1 93 ? 12.876 -1.097 -6.688 1.00 95.25 93 ALA A C 1
ATOM 701 O O . ALA A 1 93 ? 12.801 -0.909 -5.470 1.00 95.25 93 ALA A O 1
ATOM 702 N N . GLN A 1 94 ? 11.924 -0.709 -7.532 1.00 95.31 94 GLN A N 1
ATOM 703 C CA . GLN A 1 94 ? 10.735 0.002 -7.066 1.00 95.31 94 GLN A CA 1
ATOM 704 C C . GLN A 1 94 ? 9.467 -0.624 -7.612 1.00 95.31 94 GLN A C 1
ATOM 706 O O . GLN A 1 94 ? 9.420 -1.060 -8.760 1.00 95.31 94 GLN A O 1
ATOM 711 N N . ILE A 1 95 ? 8.432 -0.624 -6.786 1.00 95.25 95 ILE A N 1
ATOM 712 C CA . ILE A 1 95 ? 7.070 -0.934 -7.197 1.00 95.25 95 ILE A CA 1
ATOM 713 C C . ILE A 1 95 ? 6.264 0.333 -6.963 1.00 95.25 95 ILE A C 1
ATOM 715 O O . ILE A 1 95 ? 6.124 0.776 -5.828 1.00 95.25 95 ILE A O 1
ATOM 719 N N . VAL A 1 96 ? 5.760 0.927 -8.038 1.00 95.19 96 VAL A N 1
ATOM 720 C CA . VAL A 1 96 ? 4.895 2.105 -7.979 1.00 95.19 96 VAL A CA 1
ATOM 721 C C . VAL A 1 96 ? 3.457 1.641 -8.101 1.00 95.19 96 VAL A C 1
ATOM 723 O O . VAL A 1 96 ? 3.125 0.911 -9.031 1.00 95.19 96 VAL A O 1
ATOM 726 N N . ILE A 1 97 ? 2.615 2.048 -7.164 1.00 95.75 97 ILE A N 1
ATOM 727 C CA . ILE A 1 97 ? 1.191 1.740 -7.118 1.00 95.75 97 ILE A CA 1
ATOM 728 C C . ILE A 1 97 ? 0.418 2.990 -7.540 1.00 95.75 97 ILE A C 1
ATOM 730 O O . ILE A 1 97 ? 0.647 4.063 -6.985 1.00 95.75 97 ILE A O 1
ATOM 734 N N . PHE A 1 98 ? -0.500 2.851 -8.499 1.00 94.81 98 PHE A N 1
ATOM 735 C CA . PHE A 1 98 ? -1.315 3.961 -8.985 1.00 94.81 98 PHE A CA 1
ATOM 736 C C . PHE A 1 98 ? -2.652 4.027 -8.246 1.00 94.81 98 PHE A C 1
ATOM 738 O O . PHE A 1 98 ? -3.516 3.164 -8.423 1.00 94.81 98 PHE A O 1
ATOM 745 N N . GLU A 1 99 ? -2.828 5.076 -7.449 1.00 95.00 99 GLU A N 1
ATOM 746 C CA . GLU A 1 99 ? -3.953 5.254 -6.532 1.00 95.00 99 GLU A CA 1
ATOM 747 C C . GLU A 1 99 ? -5.291 5.356 -7.274 1.00 95.00 99 GLU A C 1
ATOM 749 O O . GLU A 1 99 ? -6.170 4.513 -7.096 1.00 95.00 99 GLU A O 1
ATOM 754 N N . ARG A 1 100 ? -5.448 6.326 -8.182 1.00 94.25 100 ARG A N 1
ATOM 755 C CA . ARG A 1 100 ? -6.733 6.582 -8.862 1.00 94.25 100 ARG A CA 1
ATOM 756 C C . ARG A 1 100 ? -7.188 5.395 -9.711 1.00 94.25 100 ARG A C 1
ATOM 758 O O . ARG A 1 100 ? -8.368 5.044 -9.642 1.00 94.25 100 ARG A O 1
ATOM 765 N N . PRO A 1 101 ? -6.317 4.736 -10.505 1.00 93.69 101 PRO A N 1
ATOM 766 C CA . PRO A 1 101 ? -6.715 3.539 -11.239 1.00 93.69 101 PRO A CA 1
ATOM 767 C C . PRO A 1 101 ? -7.182 2.394 -10.332 1.00 93.69 101 PRO A C 1
ATOM 769 O O . PRO A 1 101 ? -8.117 1.682 -10.704 1.00 93.69 101 PRO A O 1
ATOM 772 N N . LEU A 1 102 ? -6.559 2.215 -9.162 1.00 94.31 102 LEU A N 1
ATOM 773 C CA . LEU A 1 102 ? -6.965 1.195 -8.196 1.00 94.31 102 LEU A CA 1
ATOM 774 C C . LEU A 1 102 ? -8.291 1.537 -7.528 1.00 94.31 102 LEU A C 1
ATOM 776 O O . LEU A 1 102 ? -9.184 0.693 -7.520 1.00 94.31 102 LEU A O 1
ATOM 780 N N . GLU A 1 103 ? -8.463 2.774 -7.063 1.00 93.50 103 GLU A N 1
ATOM 781 C CA . GLU A 1 103 ? -9.729 3.255 -6.500 1.00 93.50 103 GLU A CA 1
ATOM 782 C C . GLU A 1 103 ? -10.897 3.048 -7.464 1.00 93.50 103 GLU A C 1
ATOM 784 O O . GLU A 1 103 ? -11.964 2.589 -7.070 1.00 93.50 103 GLU A O 1
ATOM 789 N N . HIS A 1 104 ? -10.692 3.348 -8.749 1.00 92.56 104 HIS A N 1
ATOM 790 C CA . HIS A 1 104 ? -11.728 3.186 -9.765 1.00 92.56 104 HIS A CA 1
ATOM 791 C C . HIS A 1 104 ? -12.118 1.724 -10.025 1.00 92.56 104 HIS A C 1
ATOM 793 O O . HIS A 1 104 ? -13.209 1.477 -10.540 1.00 92.56 104 HIS A O 1
ATOM 799 N N . ARG A 1 105 ? -11.241 0.760 -9.716 1.00 91.88 105 ARG A N 1
ATOM 800 C CA . ARG A 1 105 ? -11.514 -0.679 -9.873 1.00 91.88 105 ARG A CA 1
ATOM 801 C C . ARG A 1 105 ? -11.959 -1.351 -8.582 1.00 91.88 105 ARG A C 1
ATOM 803 O O . ARG A 1 105 ? -12.537 -2.434 -8.653 1.00 91.88 105 ARG A O 1
ATOM 810 N N . ALA A 1 106 ? -11.681 -0.747 -7.433 1.00 91.06 106 ALA A N 1
ATOM 811 C CA . ALA A 1 106 ? -12.099 -1.262 -6.144 1.00 91.06 106 ALA A CA 1
ATOM 812 C C . ALA A 1 106 ? -13.632 -1.258 -6.044 1.00 91.06 106 ALA A C 1
ATOM 814 O O . ALA A 1 106 ? -14.304 -0.296 -6.412 1.00 91.06 106 ALA A O 1
ATOM 815 N N . SER A 1 107 ? -14.196 -2.357 -5.550 1.00 88.69 107 SER A N 1
ATOM 816 C CA . SER A 1 107 ? -15.643 -2.508 -5.361 1.00 88.69 107 SER A CA 1
ATOM 817 C C . SER A 1 107 ? -16.111 -2.203 -3.935 1.00 88.69 107 SER A C 1
ATOM 819 O O . SER A 1 107 ? -17.311 -2.273 -3.663 1.00 88.69 107 SER A O 1
ATOM 821 N N . SER A 1 108 ? -15.182 -1.931 -3.017 1.00 67.50 108 SER A N 1
ATOM 822 C CA . SER A 1 108 ? -15.430 -1.786 -1.579 1.00 67.50 108 SER A CA 1
ATOM 823 C C . SER A 1 108 ? -14.317 -1.022 -0.893 1.00 67.50 108 SER A C 1
ATOM 825 O O . SER A 1 108 ? -13.154 -1.338 -1.232 1.00 67.50 108 SER A O 1
#

Radius of gyration: 20.83 Å; chains: 1; bounding box: 62×32×55 Å

Foldseek 3Di:
DPPDDPPPPPPDDDDPFAQDPVPRHGDPPDDDPLVRVVVVVVVVVVVVCCVVPVCPCPQEAEEEDQADPCPDDDPDPAGDQWDWAPADVVGTTYIYGHRNSVVVVDPD

Secondary structure (DSSP, 8-state):
------SSS----S-SSPBPTTT-SBPP-PPPPHHHHHHHHHHHHHHHHHHH-GGGGTTEEEEEESS---SS---SSS--SEEEE--BTTB-EEEEEEHHHHHHH---

Organism: NCBI:txid399497